Protein AF-Q7TN95-F1 (afdb_monomer_lite)

Radius of gyration: 11.79 Å; chains: 1; bounding box: 27×22×33 Å

Structure (mmCIF, N/CA/C/O backbone):
data_AF-Q7TN95-F1
#
_entry.id   AF-Q7TN95-F1
#
loop_
_atom_site.group_PDB
_atom_site.id
_atom_site.type_symbol
_atom_site.label_atom_id
_atom_site.label_alt_id
_atom_site.label_comp_id
_atom_site.label_asym_id
_atom_site.label_entity_id
_atom_site.label_seq_id
_atom_site.pdbx_PDB_ins_code
_atom_site.Cartn_x
_atom_site.Cartn_y
_atom_site.Cartn_z
_atom_site.occupancy
_atom_site.B_iso_or_equiv
_atom_site.auth_seq_id
_atom_site.auth_comp_id
_atom_site.auth_asym_id
_atom_site.auth_atom_id
_atom_site.pdbx_PDB_model_num
ATOM 1 N N . VAL A 1 1 ? -4.153 7.597 0.544 1.00 76.00 1 VAL A N 1
ATOM 2 C CA . VAL A 1 1 ? -3.349 6.792 -0.403 1.00 76.00 1 VAL A CA 1
ATOM 3 C C . VAL A 1 1 ? -3.240 7.473 -1.764 1.00 76.00 1 VAL A C 1
ATOM 5 O O . VAL A 1 1 ? -2.145 7.904 -2.078 1.00 76.00 1 VAL A O 1
ATOM 8 N N . GLU A 1 2 ? -4.327 7.697 -2.519 1.00 77.56 2 GLU A N 1
ATOM 9 C CA . GLU A 1 2 ? -4.244 8.328 -3.863 1.00 77.56 2 GLU A CA 1
ATOM 10 C C . GLU A 1 2 ? -3.564 9.706 -3.889 1.00 77.56 2 GLU A C 1
ATOM 12 O O . GLU A 1 2 ? -2.834 10.014 -4.820 1.00 77.56 2 GLU A O 1
ATOM 17 N N . LYS A 1 3 ? -3.757 10.523 -2.846 1.00 84.19 3 LYS A N 1
ATOM 18 C CA . LYS A 1 3 ? -3.105 11.839 -2.711 1.00 84.19 3 LYS A CA 1
ATOM 19 C C . LYS A 1 3 ? -1.664 11.784 -2.173 1.00 84.19 3 LYS A C 1
ATOM 21 O O . LYS A 1 3 ? -1.075 12.836 -1.967 1.00 84.19 3 LYS A O 1
ATOM 26 N N . GLY A 1 4 ? -1.132 10.598 -1.867 1.00 82.75 4 GLY A N 1
ATOM 27 C CA . GLY A 1 4 ? 0.219 10.423 -1.317 1.00 82.75 4 GLY A CA 1
ATOM 28 C C . GLY A 1 4 ? 0.423 10.885 0.134 1.00 82.75 4 GLY A C 1
ATOM 29 O O . GLY A 1 4 ? 1.558 10.955 0.584 1.00 82.75 4 GLY A O 1
ATOM 30 N N . ASP A 1 5 ? -0.642 11.204 0.877 1.00 91.12 5 ASP A N 1
ATOM 31 C CA . ASP A 1 5 ? -0.531 11.670 2.268 1.00 91.12 5 ASP A CA 1
ATOM 32 C C . ASP A 1 5 ? -0.129 10.532 3.222 1.00 91.12 5 ASP A C 1
ATOM 34 O O . ASP A 1 5 ? -0.964 9.721 3.634 1.00 91.12 5 ASP A O 1
ATOM 38 N N . TYR A 1 6 ? 1.158 10.491 3.563 1.00 92.06 6 TYR A N 1
ATOM 39 C CA . TYR A 1 6 ? 1.745 9.513 4.473 1.00 92.06 6 TYR A CA 1
ATOM 40 C C . TYR A 1 6 ? 1.187 9.621 5.899 1.00 92.06 6 TYR A C 1
ATOM 42 O O . TYR A 1 6 ? 0.792 8.614 6.485 1.00 92.06 6 TYR A O 1
ATOM 50 N N . ALA A 1 7 ? 1.112 10.834 6.460 1.00 92.19 7 ALA A N 1
ATOM 51 C CA . ALA A 1 7 ? 0.748 11.043 7.863 1.00 92.19 7 ALA A CA 1
ATOM 52 C C . ALA A 1 7 ? -0.687 10.582 8.148 1.00 92.19 7 ALA A C 1
ATOM 54 O O . ALA A 1 7 ? -0.942 9.886 9.134 1.00 92.19 7 ALA A O 1
ATOM 55 N N . SER A 1 8 ? -1.615 10.914 7.249 1.00 92.44 8 SER A N 1
ATOM 56 C CA . SER A 1 8 ? -3.008 10.482 7.364 1.00 92.44 8 SER A CA 1
ATOM 57 C C . SER A 1 8 ? -3.163 8.969 7.188 1.00 92.44 8 SER A C 1
ATOM 59 O O . SER A 1 8 ? -3.959 8.349 7.898 1.00 92.44 8 SER A O 1
ATOM 61 N N . VAL A 1 9 ? -2.404 8.355 6.269 1.00 92.75 9 VAL A N 1
ATOM 62 C CA . VAL A 1 9 ? -2.431 6.896 6.055 1.00 92.75 9 VAL A CA 1
ATOM 63 C C . VAL A 1 9 ? -1.877 6.166 7.273 1.00 92.75 9 VAL A C 1
ATOM 65 O O . VAL A 1 9 ? -2.542 5.267 7.778 1.00 92.75 9 VAL A O 1
ATOM 68 N N . LYS A 1 10 ? -0.727 6.596 7.799 1.00 93.62 10 LYS A N 1
ATOM 69 C CA . LYS A 1 10 ? -0.120 6.013 8.998 1.00 93.62 10 LYS A CA 1
ATOM 70 C C . LYS A 1 10 ? -1.066 6.059 10.193 1.00 93.62 10 LYS A C 1
ATOM 72 O O . LYS A 1 10 ? -1.335 5.026 10.792 1.00 93.62 10 LYS A O 1
ATOM 77 N N . LYS A 1 11 ? -1.650 7.228 10.471 1.00 91.69 11 LYS A N 1
ATOM 78 C CA . LYS A 1 11 ? -2.629 7.381 11.553 1.00 91.69 11 LYS A CA 1
ATOM 79 C C . LYS A 1 11 ? -3.831 6.445 11.378 1.00 91.69 11 LYS A C 1
ATOM 81 O O . LYS A 1 11 ? -4.286 5.839 12.340 1.00 91.69 11 LYS A O 1
ATOM 86 N N . SER A 1 12 ? -4.328 6.302 10.148 1.00 90.62 12 SER A N 1
ATOM 87 C CA . SER A 1 12 ? -5.463 5.418 9.853 1.00 90.62 12 SER A CA 1
ATOM 88 C C . SER A 1 12 ? -5.120 3.935 10.049 1.00 90.62 12 SER A C 1
ATOM 90 O O . SER A 1 12 ? -5.975 3.172 10.491 1.00 90.62 12 SER A O 1
ATOM 92 N N . LEU A 1 13 ? -3.887 3.521 9.733 1.00 90.94 13 LEU A N 1
ATOM 93 C CA . LEU A 1 13 ? -3.398 2.154 9.953 1.00 90.94 13 LEU A CA 1
ATOM 94 C C . LEU A 1 13 ? -3.220 1.851 11.448 1.00 90.94 13 LEU A C 1
ATOM 96 O O . LEU A 1 13 ? -3.700 0.824 11.919 1.00 90.94 13 LEU A O 1
ATOM 100 N N . GLU A 1 14 ? -2.632 2.776 12.209 1.00 91.31 14 GLU A N 1
ATOM 101 C CA . GLU A 1 14 ? -2.505 2.663 13.670 1.00 91.31 14 GLU A CA 1
ATOM 102 C C . GLU A 1 14 ? -3.887 2.572 14.349 1.00 91.31 14 GLU A C 1
ATOM 104 O O . GLU A 1 14 ? -4.117 1.740 15.227 1.00 91.31 14 GLU A O 1
ATOM 109 N N . GLU A 1 15 ? -4.857 3.378 13.907 1.00 88.88 15 GLU A N 1
ATOM 110 C CA . GLU A 1 15 ? -6.241 3.290 14.389 1.00 88.88 15 GLU A CA 1
ATOM 111 C C . GLU A 1 15 ? -6.915 1.960 13.999 1.00 88.88 15 GLU A C 1
ATOM 113 O O . GLU A 1 15 ? -7.740 1.441 14.758 1.00 88.88 15 GLU A O 1
ATOM 118 N N . ALA A 1 16 ? -6.572 1.380 12.845 1.00 87.06 16 ALA A N 1
ATOM 119 C CA . ALA A 1 16 ? -7.114 0.097 12.404 1.00 87.06 16 ALA A CA 1
ATOM 120 C C . ALA A 1 16 ? -6.683 -1.060 13.319 1.00 87.06 16 ALA A C 1
ATOM 122 O O . ALA A 1 16 ? -7.525 -1.896 13.653 1.00 87.06 16 ALA A O 1
ATOM 123 N N . GLU A 1 17 ? -5.425 -1.074 13.769 1.00 82.94 17 GLU A N 1
ATOM 124 C CA . GLU A 1 17 ? -4.912 -2.079 14.715 1.00 82.94 17 GLU A CA 1
ATOM 125 C C . GLU A 1 17 ? -5.616 -2.011 16.074 1.00 82.94 17 GLU A C 1
ATOM 127 O O . GLU A 1 17 ? -5.911 -3.039 16.683 1.00 82.94 17 GLU A O 1
ATOM 132 N N . ILE A 1 18 ? -5.924 -0.798 16.543 1.00 85.25 18 ILE A N 1
AT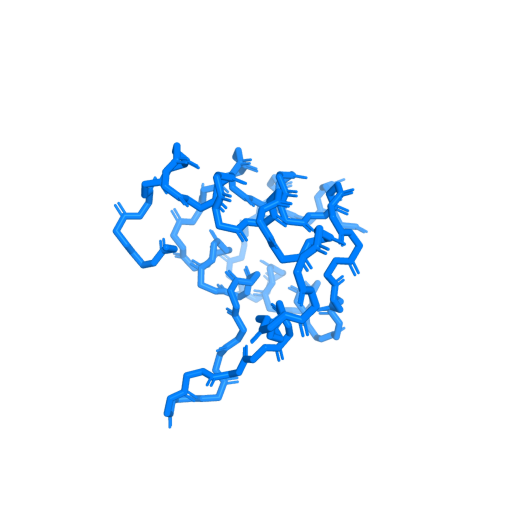OM 133 C CA . ILE A 1 18 ? -6.546 -0.584 17.855 1.00 85.25 18 ILE A CA 1
ATOM 134 C C . ILE A 1 18 ? -8.042 -0.902 17.814 1.00 85.25 18 ILE A C 1
ATOM 136 O O . ILE A 1 18 ? -8.580 -1.534 18.725 1.00 85.25 18 ILE A O 1
ATOM 140 N N . TYR A 1 19 ? -8.741 -0.426 16.781 1.00 79.88 19 TYR A N 1
ATOM 141 C CA . TYR A 1 19 ? -10.201 -0.422 16.767 1.00 79.88 19 TYR A CA 1
ATOM 142 C C . TYR A 1 19 ? -10.822 -1.524 15.898 1.00 79.88 19 TYR A C 1
ATOM 144 O O . TYR A 1 19 ? -12.038 -1.690 15.970 1.00 79.88 19 TYR A O 1
ATOM 152 N N . PHE A 1 20 ? -10.051 -2.274 15.093 1.00 73.38 20 PHE A N 1
ATOM 153 C CA . PHE A 1 20 ? -10.528 -3.324 14.164 1.00 73.38 20 PHE A CA 1
ATOM 154 C C . PHE A 1 20 ? -11.654 -2.884 13.202 1.00 73.38 20 PHE A C 1
ATOM 156 O O . PHE A 1 20 ? -12.357 -3.705 12.615 1.00 73.38 20 PHE A O 1
ATOM 163 N N . LYS A 1 21 ? -11.852 -1.573 13.017 1.00 77.38 21 LYS A N 1
ATOM 164 C CA . LYS A 1 21 ? -12.968 -1.017 12.229 1.00 77.38 21 LYS A CA 1
ATOM 165 C C . LYS A 1 21 ? -12.649 -0.807 10.754 1.00 77.38 21 LYS A C 1
ATOM 167 O O . LYS A 1 21 ? -13.561 -0.523 9.981 1.00 77.38 21 LYS A O 1
ATOM 172 N N . ILE A 1 22 ? -11.382 -0.906 10.365 1.00 84.50 22 ILE A N 1
ATOM 173 C CA . ILE A 1 22 ? -10.929 -0.591 9.011 1.00 84.50 22 ILE A CA 1
ATOM 174 C C . ILE A 1 22 ? -10.329 -1.852 8.401 1.00 84.50 22 ILE A C 1
ATOM 176 O O . ILE A 1 22 ? -9.369 -2.412 8.922 1.00 84.50 22 ILE A O 1
ATOM 180 N N . ASN A 1 23 ? -10.894 -2.290 7.277 1.00 88.19 23 ASN A N 1
ATOM 181 C CA . ASN A 1 23 ? -10.274 -3.324 6.462 1.00 88.19 23 ASN A CA 1
ATOM 182 C C . ASN A 1 23 ? -9.147 -2.695 5.631 1.00 88.19 23 ASN A C 1
ATOM 184 O O . ASN A 1 23 ? -9.423 -2.008 4.649 1.00 88.19 23 ASN A O 1
ATOM 188 N N . ILE A 1 24 ? -7.894 -2.949 6.012 1.00 90.06 24 ILE A N 1
ATOM 189 C CA . ILE A 1 24 ? -6.698 -2.456 5.307 1.00 90.06 24 ILE A CA 1
ATOM 190 C C . ILE A 1 24 ? -6.532 -3.050 3.897 1.00 90.06 24 ILE A C 1
ATOM 192 O O . ILE A 1 24 ? -5.867 -2.460 3.053 1.00 90.06 24 ILE A O 1
ATOM 196 N N . ASN A 1 25 ? -7.184 -4.185 3.625 1.00 90.56 25 ASN A N 1
ATOM 197 C CA . ASN A 1 25 ? -7.176 -4.881 2.336 1.00 90.56 25 ASN A CA 1
ATOM 198 C C . ASN A 1 25 ? -8.409 -4.541 1.487 1.00 90.56 25 ASN A C 1
ATOM 200 O O . ASN A 1 25 ? -8.800 -5.317 0.614 1.00 90.56 25 ASN A O 1
ATOM 204 N N . CYS A 1 26 ? -9.087 -3.428 1.778 1.00 92.00 26 CYS A N 1
ATOM 205 C CA . CYS A 1 26 ? -10.206 -2.989 0.962 1.00 92.00 26 CYS A CA 1
ATOM 206 C C . CYS A 1 26 ? -9.749 -2.649 -0.465 1.00 92.00 26 CYS A C 1
ATOM 208 O O . CYS A 1 26 ? -8.586 -2.326 -0.722 1.00 92.00 26 CYS A O 1
ATOM 210 N N . ILE A 1 27 ? -10.702 -2.733 -1.387 1.00 93.56 27 ILE A N 1
ATOM 211 C CA . ILE A 1 27 ? -10.519 -2.366 -2.787 1.00 93.56 27 ILE A CA 1
ATOM 212 C C . ILE A 1 27 ? -11.372 -1.145 -3.104 1.00 93.56 27 ILE A C 1
ATOM 214 O O . ILE A 1 27 ? -12.470 -0.982 -2.561 1.00 93.56 27 ILE A O 1
ATOM 218 N N . ASP A 1 28 ? -10.865 -0.284 -3.977 1.00 92.19 28 ASP A N 1
ATOM 219 C CA . ASP A 1 28 ? -11.649 0.802 -4.553 1.00 92.19 28 ASP A CA 1
ATOM 220 C C . ASP A 1 28 ? -12.654 0.263 -5.606 1.00 92.19 28 ASP A C 1
ATOM 222 O O . ASP A 1 28 ? -12.629 -0.923 -5.954 1.00 92.19 28 ASP A O 1
ATOM 226 N N . PRO A 1 29 ? -13.556 1.102 -6.153 1.00 94.06 29 PRO A N 1
ATOM 227 C CA . PRO A 1 29 ? -14.477 0.687 -7.216 1.00 94.06 29 PRO A CA 1
ATOM 228 C C . PRO A 1 29 ? -13.803 0.210 -8.515 1.00 94.06 29 PRO A C 1
ATOM 230 O O . PRO A 1 29 ? -14.480 -0.363 -9.366 1.00 94.06 29 PRO A O 1
ATOM 233 N N . LEU A 1 30 ? -12.499 0.457 -8.686 1.00 91.94 30 LEU A N 1
ATOM 234 C CA . LEU A 1 30 ? -11.693 -0.009 -9.816 1.00 91.94 30 LEU A CA 1
ATOM 235 C C . LEU A 1 30 ? -10.984 -1.342 -9.515 1.00 91.94 30 LEU A C 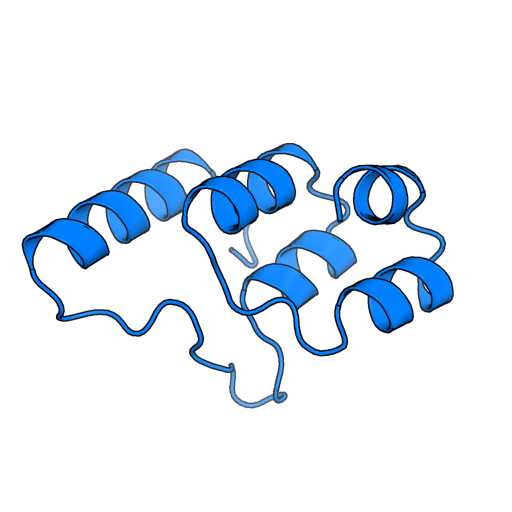1
ATOM 237 O O . LEU A 1 30 ? -10.290 -1.870 -10.381 1.00 91.94 30 LEU A O 1
ATOM 241 N N . GLY A 1 31 ? -11.167 -1.902 -8.316 1.00 91.44 31 GLY A N 1
ATOM 242 C CA . GLY A 1 31 ? -10.561 -3.162 -7.892 1.00 91.44 31 GLY A CA 1
ATOM 243 C C . GLY A 1 31 ? -9.116 -3.034 -7.405 1.00 91.44 31 GLY A C 1
ATOM 244 O O . GLY A 1 31 ? -8.431 -4.047 -7.292 1.00 91.44 31 GLY A O 1
ATOM 245 N N . ARG A 1 32 ? -8.635 -1.822 -7.113 1.00 93.25 32 ARG A N 1
ATOM 246 C CA . ARG A 1 32 ? -7.263 -1.577 -6.652 1.00 93.25 32 ARG A CA 1
ATOM 247 C C . ARG A 1 32 ? -7.199 -1.554 -5.131 1.00 93.25 32 ARG A C 1
ATOM 249 O O . ARG A 1 32 ? -8.028 -0.920 -4.478 1.00 93.25 32 ARG A O 1
ATOM 256 N N . THR A 1 33 ? -6.186 -2.201 -4.567 1.00 94.88 33 THR A N 1
ATOM 257 C CA . THR A 1 33 ? -5.851 -2.074 -3.143 1.00 94.88 33 THR A CA 1
ATOM 258 C C . THR A 1 33 ? -5.034 -0.807 -2.890 1.00 94.88 33 THR A C 1
ATOM 260 O O . THR A 1 33 ? -4.466 -0.213 -3.811 1.00 94.88 33 THR A O 1
ATOM 263 N N . ALA A 1 34 ? -4.908 -0.415 -1.620 1.00 94.44 34 ALA A N 1
ATOM 264 C CA . ALA A 1 34 ? -4.017 0.674 -1.221 1.00 94.44 34 ALA A CA 1
ATOM 265 C C . ALA A 1 34 ? -2.565 0.461 -1.698 1.00 94.44 34 ALA A C 1
ATOM 267 O O . ALA A 1 34 ? -1.912 1.418 -2.109 1.00 94.44 34 ALA A O 1
ATOM 268 N N . LEU A 1 35 ? -2.086 -0.788 -1.689 1.00 95.25 35 LEU A N 1
ATOM 269 C CA . LEU A 1 35 ? -0.739 -1.141 -2.140 1.00 95.25 35 LEU A CA 1
ATOM 270 C C . LEU A 1 35 ? -0.567 -0.916 -3.646 1.00 95.25 35 LEU A C 1
ATOM 272 O O . LEU A 1 35 ? 0.411 -0.303 -4.060 1.00 95.25 35 LEU A O 1
ATOM 276 N N . LEU A 1 36 ? -1.542 -1.335 -4.461 1.00 94.56 36 LEU A N 1
ATOM 277 C CA . LEU A 1 36 ? -1.502 -1.108 -5.909 1.00 94.56 36 LEU A CA 1
ATO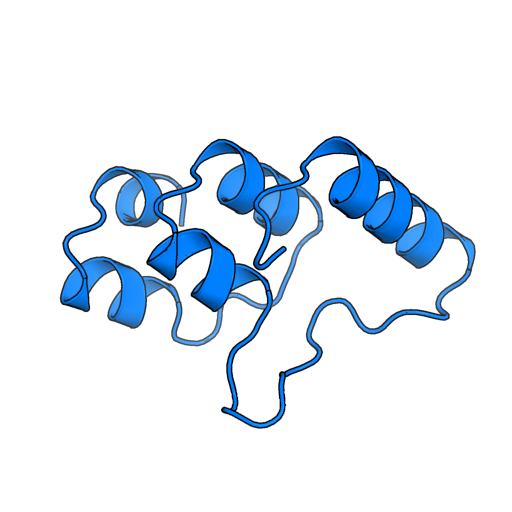M 278 C C . LEU A 1 36 ? -1.484 0.385 -6.247 1.00 94.56 36 LEU A C 1
ATOM 280 O O . LEU A 1 36 ? -0.691 0.813 -7.076 1.00 94.56 36 LEU A O 1
ATOM 284 N N . ILE A 1 37 ? -2.291 1.188 -5.552 1.00 94.31 37 ILE A N 1
ATOM 285 C CA . ILE A 1 37 ? -2.306 2.646 -5.734 1.00 94.31 37 ILE A CA 1
ATOM 286 C C . ILE A 1 37 ? -0.951 3.263 -5.344 1.00 94.31 37 ILE A C 1
ATOM 288 O O . ILE A 1 37 ? -0.471 4.171 -6.019 1.00 94.31 37 ILE A O 1
ATOM 292 N N . ALA A 1 38 ? -0.319 2.787 -4.266 1.00 94.81 38 ALA A N 1
ATOM 293 C CA . ALA A 1 38 ? 0.998 3.270 -3.852 1.00 94.81 38 ALA A CA 1
ATOM 294 C C . ALA A 1 38 ? 2.088 2.944 -4.892 1.00 94.81 38 ALA A C 1
ATOM 296 O O . ALA A 1 38 ? 2.930 3.798 -5.169 1.00 94.81 38 ALA A O 1
ATOM 297 N N . ILE A 1 39 ? 2.016 1.763 -5.520 1.00 94.62 39 ILE A N 1
ATOM 298 C CA . ILE A 1 39 ? 2.882 1.353 -6.638 1.00 94.62 39 ILE A CA 1
ATOM 299 C C . ILE A 1 39 ? 2.627 2.205 -7.881 1.00 94.62 39 ILE A C 1
ATOM 301 O O . ILE A 1 39 ? 3.579 2.680 -8.489 1.00 94.62 39 ILE A O 1
ATOM 305 N N . GLU A 1 40 ? 1.365 2.445 -8.250 1.00 92.69 40 GLU A N 1
ATOM 306 C CA . GLU A 1 40 ? 1.016 3.296 -9.399 1.00 92.69 40 GLU A CA 1
ATOM 307 C C . GLU A 1 40 ? 1.524 4.733 -9.255 1.00 92.69 40 GLU A C 1
ATOM 309 O O . GLU A 1 40 ? 1.835 5.372 -10.256 1.00 92.69 40 GLU A O 1
ATOM 314 N N . ASN A 1 41 ? 1.617 5.221 -8.019 1.00 92.25 41 ASN A N 1
ATOM 315 C CA . ASN A 1 41 ? 2.138 6.544 -7.694 1.00 92.25 41 ASN A CA 1
ATOM 316 C C . ASN A 1 41 ? 3.657 6.561 -7.442 1.00 92.25 41 ASN A C 1
ATOM 318 O O . ASN A 1 41 ? 4.176 7.606 -7.055 1.00 92.25 41 ASN A O 1
ATOM 322 N N . GLU A 1 42 ? 4.347 5.423 -7.591 1.00 93.94 42 GLU A N 1
ATOM 323 C CA . GLU A 1 42 ? 5.782 5.259 -7.304 1.00 93.94 42 GLU A CA 1
ATOM 324 C C . GLU A 1 42 ? 6.187 5.753 -5.899 1.00 93.94 42 GLU A C 1
ATOM 326 O O . GLU A 1 42 ? 7.306 6.210 -5.662 1.00 93.94 42 GLU A O 1
ATOM 331 N N . ASN A 1 43 ? 5.268 5.670 -4.931 1.00 94.31 43 ASN A N 1
ATOM 332 C CA . ASN A 1 43 ? 5.492 6.175 -3.582 1.00 94.31 43 ASN A CA 1
ATOM 333 C C . ASN A 1 43 ? 6.062 5.071 -2.683 1.00 94.31 43 ASN A C 1
ATOM 335 O O . ASN A 1 43 ? 5.321 4.383 -1.977 1.00 94.31 43 ASN A O 1
ATOM 339 N N . LEU A 1 44 ? 7.388 4.920 -2.723 1.00 94.25 44 LEU A N 1
ATOM 340 C CA . LEU A 1 44 ? 8.130 3.899 -1.972 1.00 94.25 44 LEU A CA 1
ATOM 341 C C . LEU A 1 44 ? 7.890 3.977 -0.462 1.00 94.25 44 LEU A C 1
ATOM 343 O O . LEU A 1 44 ? 7.642 2.956 0.168 1.00 94.25 44 LEU A O 1
ATOM 347 N N . GLU A 1 45 ? 7.863 5.182 0.108 1.00 94.75 45 GLU A N 1
ATOM 348 C CA . GLU A 1 45 ? 7.644 5.376 1.547 1.00 94.75 45 GLU A CA 1
ATOM 349 C C . GLU A 1 45 ? 6.280 4.817 1.991 1.00 94.75 45 GLU A C 1
ATOM 351 O O . GLU A 1 45 ? 6.132 4.218 3.058 1.00 94.75 45 GLU A O 1
ATOM 356 N N . LEU A 1 46 ? 5.264 4.981 1.143 1.00 94.56 46 LEU A N 1
ATOM 357 C CA . LEU A 1 46 ? 3.912 4.504 1.409 1.00 94.56 46 LEU A CA 1
ATOM 358 C C . LEU A 1 46 ? 3.777 2.994 1.155 1.00 94.56 46 LEU A C 1
ATOM 360 O O . LEU A 1 46 ? 3.003 2.339 1.850 1.00 94.56 46 LEU A O 1
ATOM 364 N N . ILE A 1 47 ? 4.548 2.436 0.214 1.00 95.00 47 ILE A N 1
ATOM 365 C CA . ILE A 1 47 ? 4.671 0.984 0.008 1.00 95.00 47 ILE A CA 1
ATOM 366 C C . ILE A 1 47 ? 5.280 0.331 1.249 1.00 95.00 47 ILE A C 1
ATOM 368 O O . ILE A 1 47 ? 4.671 -0.574 1.815 1.00 95.00 47 ILE A O 1
ATOM 372 N N . GLU A 1 48 ? 6.427 0.822 1.715 1.00 94.94 48 GLU A N 1
ATOM 373 C CA . GLU A 1 48 ? 7.104 0.298 2.9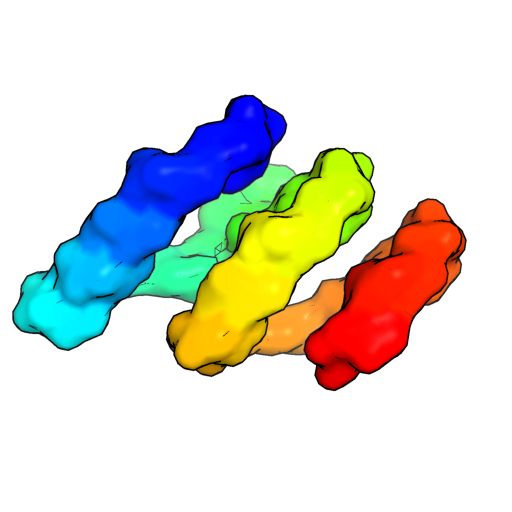05 1.00 94.94 48 GLU A CA 1
ATOM 374 C C . GLU A 1 48 ? 6.213 0.389 4.147 1.00 94.94 48 GLU A C 1
ATOM 376 O O . GLU A 1 48 ? 6.100 -0.575 4.909 1.00 94.94 48 GLU A O 1
ATOM 381 N N . LEU A 1 49 ? 5.507 1.514 4.318 1.00 95.06 49 LEU A N 1
ATOM 382 C CA . LEU A 1 49 ? 4.522 1.667 5.384 1.00 95.06 49 LEU A CA 1
ATOM 383 C C . LEU A 1 49 ? 3.441 0.583 5.297 1.00 95.06 49 LEU A C 1
ATOM 385 O O . LEU A 1 49 ? 3.207 -0.114 6.277 1.00 95.06 49 LEU A O 1
ATOM 389 N N . LEU A 1 50 ? 2.794 0.404 4.146 1.00 94.19 50 LEU A N 1
ATOM 390 C CA . LEU A 1 50 ? 1.733 -0.598 3.989 1.00 94.19 50 LEU A CA 1
ATOM 391 C C . LEU A 1 50 ? 2.240 -2.031 4.228 1.00 94.19 50 LEU A C 1
ATOM 393 O O . LEU A 1 50 ? 1.534 -2.831 4.845 1.00 94.19 50 LEU A O 1
ATOM 397 N N . LEU A 1 51 ? 3.465 -2.344 3.799 1.00 94.25 51 LEU A N 1
ATOM 398 C CA . LEU A 1 51 ? 4.094 -3.644 4.043 1.00 94.25 51 LEU A CA 1
ATOM 399 C C . LEU A 1 51 ? 4.405 -3.868 5.525 1.00 94.25 51 LEU A C 1
ATOM 401 O O . LEU A 1 51 ? 4.174 -4.965 6.030 1.00 94.25 51 LEU A O 1
ATOM 405 N N . SER A 1 52 ? 4.827 -2.830 6.256 1.00 94.75 52 SER A N 1
ATOM 406 C CA . SER A 1 52 ? 5.052 -2.927 7.707 1.00 94.75 52 SER A CA 1
ATOM 407 C C . SER A 1 52 ? 3.785 -3.274 8.506 1.00 94.75 52 SER A C 1
ATOM 409 O O . SER A 1 52 ? 3.884 -3.879 9.571 1.00 94.75 52 SER A O 1
ATOM 411 N N . PHE A 1 53 ? 2.599 -2.970 7.964 1.00 92.69 53 PHE A N 1
ATOM 412 C CA . PHE A 1 53 ? 1.295 -3.314 8.546 1.00 92.69 53 PHE A CA 1
ATOM 413 C C . PHE A 1 53 ? 0.715 -4.634 7.999 1.00 92.69 53 PHE A C 1
ATOM 415 O O . PHE A 1 53 ? -0.473 -4.908 8.167 1.00 92.69 53 PHE A O 1
ATOM 422 N N . ASN A 1 54 ? 1.537 -5.475 7.356 1.00 90.12 54 ASN A N 1
ATOM 423 C CA . ASN A 1 54 ? 1.156 -6.793 6.830 1.00 90.12 54 ASN A CA 1
ATOM 424 C C . ASN A 1 54 ? -0.070 -6.760 5.894 1.00 90.12 54 ASN A C 1
ATOM 426 O O . ASN A 1 54 ? -0.947 -7.629 5.965 1.00 90.12 54 ASN A O 1
ATOM 430 N N . VAL A 1 55 ? -0.150 -5.757 5.011 1.00 92.81 55 VAL A N 1
ATOM 431 C CA . VAL A 1 55 ? -1.198 -5.712 3.980 1.00 92.81 55 VAL A CA 1
ATOM 432 C C . VAL A 1 55 ? -1.080 -6.919 3.039 1.00 92.81 55 VAL A C 1
ATOM 434 O O . VAL A 1 55 ? 0.008 -7.442 2.788 1.00 92.81 55 VAL A O 1
ATOM 437 N N . TYR A 1 56 ? -2.201 -7.373 2.484 1.00 92.69 56 TYR A N 1
ATOM 438 C CA . TYR A 1 56 ? -2.208 -8.471 1.526 1.00 92.69 56 TYR A CA 1
ATOM 439 C C . TYR A 1 56 ? -1.552 -8.042 0.208 1.00 92.69 56 TYR A C 1
ATOM 441 O O . TYR A 1 56 ? -2.051 -7.158 -0.488 1.00 92.69 56 TYR A O 1
ATOM 449 N N . VAL A 1 57 ? -0.445 -8.701 -0.138 1.00 92.31 57 VAL A N 1
ATOM 450 C CA . VAL A 1 57 ? 0.356 -8.381 -1.328 1.00 92.31 57 VAL A CA 1
ATOM 451 C C . VAL A 1 57 ? -0.341 -8.803 -2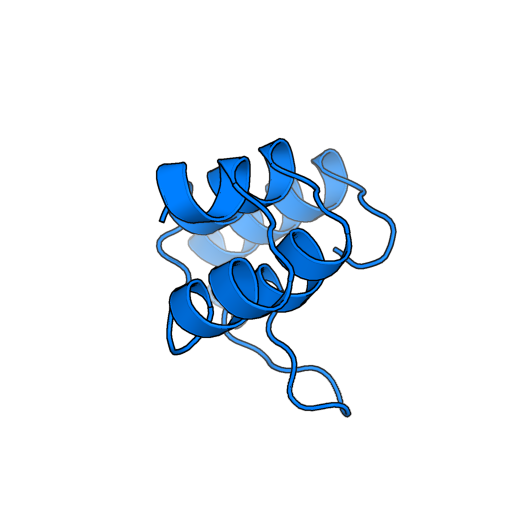.625 1.00 92.31 57 VAL A C 1
ATOM 453 O O . VAL A 1 57 ? -0.303 -8.066 -3.605 1.00 92.31 57 VAL A O 1
ATOM 456 N N . GLY A 1 58 ? -1.011 -9.960 -2.646 1.00 90.94 58 GLY A N 1
ATOM 457 C CA . GLY A 1 58 ? -1.743 -10.435 -3.825 1.00 90.94 58 GLY A CA 1
ATOM 458 C C . GLY A 1 58 ? -0.891 -10.454 -5.101 1.00 90.94 58 GLY A C 1
ATOM 459 O O . GLY A 1 58 ? 0.158 -11.091 -5.150 1.00 90.94 58 GLY A O 1
ATOM 460 N N . ASP A 1 59 ? -1.352 -9.754 -6.135 1.00 90.88 59 ASP A N 1
ATOM 461 C CA . ASP A 1 59 ? -0.694 -9.597 -7.436 1.00 90.88 59 ASP A CA 1
ATOM 462 C C . ASP A 1 59 ? 0.177 -8.328 -7.547 1.00 90.88 59 ASP A C 1
ATOM 464 O O . ASP A 1 59 ? 0.650 -7.995 -8.638 1.00 90.88 59 ASP A O 1
ATOM 468 N N . ALA A 1 60 ? 0.447 -7.638 -6.432 1.00 93.75 60 ALA A N 1
ATOM 469 C CA . ALA A 1 60 ? 1.194 -6.381 -6.421 1.00 93.75 60 ALA A CA 1
ATOM 470 C C . ALA A 1 60 ? 2.604 -6.498 -7.013 1.00 93.75 60 ALA A C 1
ATOM 472 O O . ALA A 1 60 ? 3.022 -5.600 -7.739 1.00 93.75 60 ALA A O 1
ATOM 473 N N . LEU A 1 61 ? 3.306 -7.618 -6.798 1.00 93.69 61 LEU A N 1
ATOM 474 C CA . LEU A 1 61 ? 4.622 -7.854 -7.407 1.00 93.69 61 LEU A CA 1
ATOM 475 C C . LEU A 1 61 ? 4.540 -7.891 -8.940 1.00 93.69 61 LEU A C 1
ATOM 477 O O . LEU A 1 61 ? 5.322 -7.238 -9.631 1.00 93.69 61 LEU A O 1
ATOM 481 N N . LEU A 1 62 ? 3.559 -8.614 -9.492 1.00 94.19 62 LEU A N 1
ATOM 482 C CA . LEU A 1 62 ? 3.348 -8.662 -10.940 1.00 94.19 62 LEU A CA 1
ATOM 483 C C . LEU A 1 62 ? 2.994 -7.272 -11.481 1.00 94.19 62 LEU A C 1
ATOM 485 O O . LEU A 1 62 ? 3.444 -6.886 -12.562 1.00 94.19 62 LEU A O 1
ATOM 489 N N . HIS A 1 63 ? 2.203 -6.511 -10.727 1.00 93.38 63 HIS A N 1
ATOM 490 C CA . HIS A 1 63 ? 1.840 -5.152 -11.093 1.00 93.38 63 HIS A CA 1
ATOM 491 C C . HIS A 1 63 ? 3.043 -4.193 -11.066 1.00 93.38 63 HIS A C 1
ATOM 493 O O . HIS A 1 63 ? 3.176 -3.380 -11.985 1.00 93.38 63 HIS A O 1
ATOM 499 N N . ALA A 1 64 ? 3.928 -4.305 -10.072 1.00 95.25 64 ALA A N 1
ATOM 500 C CA . ALA A 1 64 ? 5.155 -3.517 -9.963 1.00 95.25 64 ALA A CA 1
ATOM 501 C C . ALA A 1 64 ? 6.104 -3.791 -11.137 1.00 95.25 64 ALA A C 1
ATOM 503 O O . ALA A 1 64 ? 6.582 -2.850 -11.766 1.00 95.25 64 ALA A O 1
ATOM 504 N N . ILE A 1 65 ? 6.280 -5.065 -11.513 1.00 95.06 65 ILE A N 1
ATOM 505 C CA . ILE A 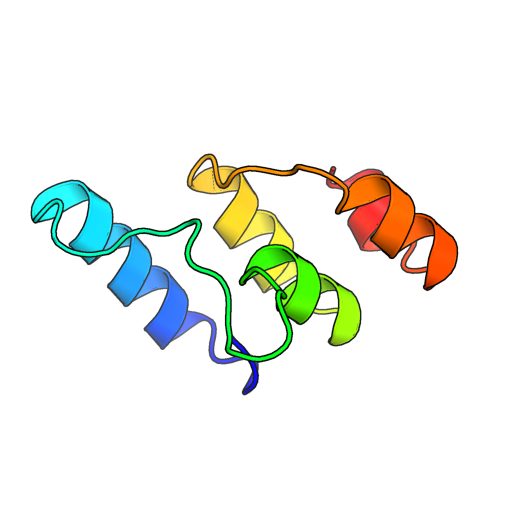1 65 ? 7.073 -5.458 -12.688 1.00 95.06 65 ILE A CA 1
ATOM 506 C C . ILE A 1 65 ? 6.477 -4.865 -13.969 1.00 95.06 65 ILE A C 1
ATOM 508 O O . ILE A 1 65 ? 7.192 -4.258 -14.759 1.00 95.06 65 ILE A O 1
ATOM 512 N N . ARG A 1 66 ? 5.158 -4.992 -14.176 1.00 94.31 66 ARG A N 1
ATOM 513 C CA . ARG A 1 66 ? 4.477 -4.446 -15.367 1.00 94.31 66 ARG A CA 1
ATOM 514 C C . ARG A 1 66 ? 4.572 -2.925 -15.485 1.00 94.31 66 ARG A C 1
ATOM 516 O O . ARG A 1 66 ? 4.409 -2.403 -16.584 1.00 94.31 66 ARG A O 1
ATOM 523 N N . LYS A 1 67 ? 4.746 -2.231 -14.361 1.00 91.88 67 LYS A N 1
ATOM 524 C CA . LYS A 1 67 ? 4.905 -0.775 -14.285 1.00 91.88 67 LYS A CA 1
ATOM 525 C C . LYS A 1 67 ? 6.370 -0.337 -14.227 1.00 91.88 67 LYS A C 1
ATOM 527 O O . LYS A 1 67 ? 6.611 0.859 -14.203 1.00 91.88 67 LYS A O 1
ATOM 532 N N . GLU A 1 68 ? 7.313 -1.281 -14.215 1.00 94.06 68 GLU A N 1
ATOM 533 C CA . GLU A 1 68 ? 8.758 -1.029 -14.146 1.00 94.06 68 GLU A CA 1
ATOM 534 C C . GLU A 1 68 ? 9.195 -0.243 -12.892 1.00 94.06 68 GLU A C 1
ATOM 536 O O . GLU A 1 68 ? 10.225 0.430 -12.885 1.00 94.06 68 GLU A O 1
ATOM 541 N N . VAL A 1 69 ? 8.445 -0.364 -11.788 1.00 92.88 69 VAL A N 1
ATOM 542 C CA . VAL A 1 69 ? 8.750 0.325 -10.523 1.00 92.88 69 VAL A CA 1
ATOM 543 C C . VAL A 1 69 ? 9.769 -0.491 -9.731 1.00 92.88 69 VAL A C 1
ATOM 545 O O . VAL A 1 69 ? 9.412 -1.280 -8.858 1.00 92.88 69 VAL A O 1
ATOM 548 N N . VAL A 1 70 ? 11.052 -0.313 -10.050 1.00 92.38 70 VAL A N 1
ATOM 549 C CA . VAL A 1 70 ? 12.155 -1.121 -9.493 1.00 92.38 70 VAL A CA 1
ATOM 550 C C . VAL A 1 70 ? 12.169 -1.106 -7.964 1.00 92.38 70 VAL A C 1
ATOM 552 O O . VAL A 1 70 ? 12.229 -2.168 -7.356 1.00 92.38 70 VAL A O 1
ATOM 555 N N . GLY A 1 71 ? 12.020 0.066 -7.339 1.00 89.44 71 GLY A N 1
ATOM 556 C CA . GLY A 1 71 ? 12.024 0.157 -5.876 1.00 89.44 71 GLY A CA 1
ATOM 557 C C . GLY A 1 71 ? 10.885 -0.634 -5.227 1.00 89.44 71 GLY A C 1
ATOM 558 O O . GLY A 1 71 ? 11.093 -1.290 -4.217 1.00 89.44 71 GLY A O 1
ATOM 559 N N . ALA A 1 72 ? 9.700 -0.667 -5.845 1.00 90.94 72 ALA A N 1
ATOM 560 C CA . ALA A 1 72 ? 8.594 -1.477 -5.342 1.00 90.94 72 ALA A CA 1
ATOM 561 C C . ALA A 1 72 ? 8.877 -2.981 -5.477 1.00 90.94 72 ALA A C 1
ATOM 563 O O . ALA A 1 72 ? 8.493 -3.747 -4.604 1.00 90.94 72 ALA A O 1
ATOM 564 N N . VAL A 1 73 ? 9.545 -3.403 -6.557 1.00 92.19 73 VAL A N 1
ATOM 565 C CA . VAL A 1 73 ? 9.953 -4.803 -6.761 1.00 92.19 73 VAL A CA 1
ATOM 566 C C . VAL A 1 73 ? 11.007 -5.234 -5.740 1.00 92.19 73 VAL A C 1
ATOM 568 O O . VAL A 1 73 ? 10.993 -6.382 -5.320 1.00 92.19 73 VAL A O 1
ATOM 571 N N . GLU A 1 74 ? 11.907 -4.338 -5.338 1.00 90.81 74 GLU A N 1
ATOM 572 C CA . GLU A 1 74 ? 12.929 -4.626 -4.322 1.00 90.81 74 GLU A CA 1
ATOM 573 C C . GLU A 1 74 ? 12.360 -4.675 -2.896 1.00 90.81 74 GLU A C 1
ATOM 575 O O . GLU A 1 74 ? 12.880 -5.412 -2.058 1.00 90.81 74 GLU A O 1
ATOM 580 N N . SER A 1 75 ? 11.307 -3.901 -2.613 1.00 87.06 75 SER A N 1
ATOM 581 C CA . SER A 1 75 ? 10.654 -3.859 -1.297 1.00 87.06 75 SER A CA 1
ATOM 582 C C . SER A 1 75 ? 9.651 -4.996 -1.048 1.00 87.06 75 SER A C 1
ATOM 584 O O . SER A 1 75 ? 9.327 -5.248 0.114 1.00 87.06 75 SER A O 1
ATOM 586 N N . LEU A 1 76 ? 9.121 -5.629 -2.104 1.00 86.81 76 LEU A N 1
ATOM 587 C CA . LEU A 1 76 ? 8.102 -6.695 -2.057 1.00 86.81 76 LEU A CA 1
ATOM 588 C C . LEU A 1 76 ? 8.714 -8.099 -1.983 1.00 86.81 76 LEU A C 1
ATOM 590 O O . LEU A 1 76 ? 8.169 -8.916 -1.206 1.00 86.81 76 LEU A O 1
#

Foldseek 3Di:
DLVLDPVVVLVVLVVCVVPVPDDQQDADPVRDHQLLSCLVVLPLVSNLSSVVSVHDCPCVLVSNVVVVSVSSVVSD

Organism: Cricetulus griseus (NCBI:txid10029)

Sequence (76 aa):
VEKGDYASVKKSLEEAEIYFKININCIDPLGRTALLIAIENENLELIELLLSFNVYVGDALLHAIRKEVVGAVESL

Secondary structure (DSSP, 8-state):
-TT--HHHHHHHHHHHHHH----TT-B-TTS-BHHHHHHHTT-HHHHHHHHHTT---TTHHHHHHHTT-HHHHHH-

InterPro domains:
  IPR002110 Ankyrin repeat [PF12796] (5-73)
  IPR002153 Transient receptor potential channel, canonical [PTHR10117] (1-76)
  IPR036770 Ankyrin repeat-containing domain superfamily [G3DSA:1.25.40.20] (1-76)
  IPR036770 Ankyrin repeat-containing domain superfamily [SSF48403] (21-73)

pLDDT: mean 90.97, std 4.77, range [73.38, 95.25]